Protein AF-A0A9P7R4W7-F1 (afdb_monomer)

pLDDT: mean 72.99, std 25.25, range [29.14, 97.56]

Sequence (165 aa):
MKFLAALSLATAVSALAVPPVEHDPSAHEDAKGSLQIISSEVQAPETINVARSNNEVTSSIALEKRIDGIPIPHGVASPKSLLLMGVTVSFHMVGGWVRQGSRNVWTYTCKGIVLTNNNDRKAVSIFSAGIKYLTNYIMSEGRVWTVNAPEGGFADTVSINIGKA

Mean predicted aligned error: 17.73 Å

Solvent-accessible surface area (backbone atoms only — not comparable to full-atom values): 10956 Å² total; per-residue (Å²): 134,90,82,86,91,84,90,79,88,81,83,85,79,89,78,80,88,76,81,84,83,84,86,80,95,81,84,84,84,87,87,88,82,86,91,84,86,89,82,89,81,92,78,83,83,90,72,86,84,76,84,82,81,86,75,93,71,95,65,100,60,79,76,60,49,73,47,73,68,45,70,54,70,65,65,47,72,79,64,84,62,45,79,55,96,49,31,38,41,36,66,43,44,45,77,46,79,41,82,55,90,96,44,76,42,79,38,17,44,42,48,28,43,36,38,34,27,74,33,77,51,27,20,34,28,35,34,35,91,90,44,76,80,38,72,73,42,74,40,47,57,76,37,74,49,75,46,71,40,55,92,94,35,64,56,70,32,36,29,43,38,44,28,73,99

Nearest PDB structures (foldseek):
  6rpp-assembly1_A  TM=2.509E-01  e=9.623E-01  Pyrococcus abyssi GE5
  6w2t-assembly1_M  TM=2.455E-01  e=1.325E+00  Oryctolagus cuniculus
  6y0g-assembly1_SL  TM=2.045E-01  e=6.901E+00  Homo sapiens

Foldseek 3Di:
DDDDDDDDDDDDDDDDDDDDDDDDPDDDDDDDDDDDDDDDDDDDDDDDDDDDDDDDDDDPDFDWDKDWFAFFDKQDCFDDWDQDPQKIKGFHWDWDWDDDPPDTDIMIAGFKIKIFRQDAWKQKWKDAPRDTQGHRDIDHHRDIDIRGADVVHGPRGMMMIITHD

Radius of gyration: 27.94 Å; Cα contacts (8 Å, |Δi|>4): 245; chains: 1; bounding box: 92×55×60 Å

Organism: NCBI:txid1209932

Secondary structure (DSSP, 8-state):
----------------PPPPPP------------------------------------------EEEEEEEPP-S-SSPPPEEETTEEEEEEEEEEEEEETTEEEEEEEEEEEEEEE-SS-EEEEEEETTEEEEEEEEEPTT-EEEEEP-TT---SEEEEEEEE-

Structure (mmCIF, N/CA/C/O backbone):
data_AF-A0A9P7R4W7-F1
#
_entry.id   AF-A0A9P7R4W7-F1
#
loop_
_atom_site.group_PDB
_atom_site.id
_atom_site.type_symbol
_atom_site.label_atom_id
_atom_site.label_alt_id
_atom_site.label_comp_id
_atom_site.label_asym_id
_atom_site.label_entity_id
_atom_site.label_seq_id
_atom_site.pdbx_PDB_ins_code
_atom_site.Cartn_x
_atom_site.Cartn_y
_atom_site.Cartn_z
_atom_site.occupancy
_atom_site.B_iso_or_equiv
_atom_site.auth_seq_id
_atom_site.auth_comp_id
_atom_site.auth_asym_id
_atom_site.auth_atom_id
_atom_site.pdbx_PDB_model_num
ATOM 1 N N . MET A 1 1 ? 53.571 -4.962 -30.681 1.00 36.78 1 MET A N 1
ATOM 2 C CA . MET A 1 1 ? 53.555 -3.758 -31.540 1.00 36.78 1 MET A CA 1
ATOM 3 C C . MET A 1 1 ? 52.154 -3.592 -32.117 1.00 36.78 1 MET A C 1
ATOM 5 O O . MET A 1 1 ? 51.472 -4.589 -32.293 1.00 36.78 1 MET A O 1
ATOM 9 N N . LYS A 1 2 ? 51.733 -2.331 -32.264 1.00 46.50 2 LYS A N 1
ATOM 10 C CA . LYS A 1 2 ? 50.410 -1.799 -32.663 1.00 46.50 2 LYS A CA 1
ATOM 11 C C . LYS A 1 2 ? 49.931 -2.311 -34.036 1.00 46.50 2 LYS A C 1
ATOM 13 O O . LYS A 1 2 ? 50.794 -2.724 -34.787 1.00 46.50 2 LYS A O 1
ATOM 18 N N . PHE A 1 3 ? 48.619 -2.225 -34.322 1.00 47.03 3 PHE A N 1
ATOM 19 C CA . PHE A 1 3 ? 47.935 -1.725 -35.553 1.00 47.03 3 PHE A CA 1
ATOM 20 C C . PHE A 1 3 ? 46.436 -2.150 -35.491 1.00 47.03 3 PHE A C 1
ATOM 22 O O . PHE A 1 3 ? 46.145 -3.338 -35.503 1.00 47.03 3 PHE A O 1
ATOM 29 N N . LEU A 1 4 ? 45.496 -1.283 -35.062 1.00 47.38 4 LEU A N 1
ATOM 30 C CA . LEU A 1 4 ? 44.633 -0.366 -35.860 1.00 47.38 4 LEU A CA 1
ATOM 31 C C . LEU A 1 4 ? 43.827 -1.101 -36.959 1.00 47.38 4 LEU A C 1
ATOM 33 O O . LEU A 1 4 ? 44.418 -1.610 -37.897 1.00 47.38 4 LEU A O 1
ATOM 37 N N . ALA A 1 5 ? 42.525 -1.364 -36.770 1.00 54.91 5 ALA A N 1
ATOM 38 C CA . ALA A 1 5 ? 41.349 -0.491 -36.985 1.00 54.91 5 ALA A CA 1
ATOM 39 C C . ALA A 1 5 ? 40.838 -0.464 -38.447 1.00 54.91 5 ALA A C 1
ATOM 41 O O . ALA A 1 5 ? 41.524 0.025 -39.334 1.00 54.91 5 ALA A O 1
ATOM 42 N N . ALA A 1 6 ? 39.599 -0.927 -38.666 1.00 51.72 6 ALA A N 1
ATOM 43 C CA . ALA A 1 6 ? 38.769 -0.675 -39.856 1.00 51.72 6 ALA A CA 1
ATOM 44 C C . ALA A 1 6 ? 37.289 -0.809 -39.424 1.00 51.72 6 ALA A C 1
ATOM 46 O O . ALA A 1 6 ? 36.865 -1.884 -39.019 1.00 51.72 6 ALA A O 1
ATOM 47 N N . LEU A 1 7 ? 36.589 0.287 -39.118 1.00 49.97 7 LEU A N 1
ATOM 48 C CA . LEU A 1 7 ? 35.789 1.140 -40.013 1.00 49.97 7 LEU A CA 1
ATOM 49 C C . LEU A 1 7 ? 34.591 0.396 -40.642 1.00 49.97 7 LEU A C 1
ATOM 51 O O . LEU A 1 7 ? 34.710 -0.163 -41.727 1.00 49.97 7 LEU A O 1
ATOM 55 N N . SER A 1 8 ? 33.421 0.443 -39.990 1.00 54.56 8 SER A N 1
ATOM 56 C CA . SER A 1 8 ? 32.138 0.163 -40.650 1.00 54.56 8 SER A CA 1
ATOM 57 C C . SER A 1 8 ? 31.243 1.402 -40.614 1.00 54.56 8 SER A C 1
ATOM 59 O O . SER A 1 8 ? 30.922 1.926 -39.548 1.00 54.56 8 SER A O 1
ATOM 61 N N . LEU A 1 9 ? 30.882 1.847 -41.814 1.00 47.66 9 LEU A N 1
ATOM 62 C CA . LEU A 1 9 ? 30.017 2.969 -42.168 1.00 47.66 9 LEU A CA 1
ATOM 63 C C . LEU A 1 9 ? 28.680 2.942 -41.399 1.00 47.66 9 LEU A C 1
ATOM 65 O O . LEU A 1 9 ? 27.923 1.982 -41.517 1.00 47.66 9 LEU A O 1
ATOM 69 N N . ALA A 1 10 ? 28.362 4.008 -40.662 1.00 50.72 10 ALA A N 1
ATOM 70 C CA . ALA A 1 10 ? 27.020 4.233 -40.130 1.00 50.72 10 ALA A CA 1
ATOM 71 C C . ALA A 1 10 ? 26.208 5.050 -41.147 1.00 50.72 10 ALA A C 1
ATOM 73 O O . ALA A 1 10 ? 26.545 6.193 -41.453 1.00 50.72 10 ALA A O 1
ATOM 74 N N . THR A 1 11 ? 25.145 4.457 -41.687 1.00 54.50 11 THR A N 1
ATOM 75 C CA . THR A 1 11 ? 24.144 5.140 -42.514 1.00 54.50 11 THR A CA 1
ATOM 76 C C . THR A 1 11 ? 23.319 6.091 -41.652 1.00 54.50 11 THR A C 1
ATOM 78 O O . THR A 1 11 ? 22.610 5.655 -40.744 1.00 54.50 11 THR A O 1
ATOM 81 N N . ALA A 1 12 ? 23.404 7.388 -41.939 1.00 50.75 12 ALA A N 1
ATOM 82 C CA . ALA A 1 12 ? 22.540 8.400 -41.351 1.00 50.75 12 ALA A CA 1
ATOM 83 C C . ALA A 1 12 ? 21.129 8.295 -41.950 1.00 50.75 12 ALA A C 1
ATOM 85 O O . ALA A 1 12 ? 20.959 8.416 -43.162 1.00 50.75 12 ALA A O 1
ATOM 86 N N . VAL A 1 13 ? 20.119 8.109 -41.101 1.00 56.16 13 VAL A N 1
ATOM 87 C CA . VAL A 1 13 ? 18.721 8.379 -41.453 1.00 56.16 13 VAL A CA 1
ATOM 88 C C . VAL A 1 13 ? 18.243 9.493 -40.534 1.00 56.16 13 VAL A C 1
ATOM 90 O O . VAL A 1 13 ? 18.054 9.293 -39.336 1.00 56.16 13 VAL A O 1
ATOM 93 N N . SER A 1 14 ? 18.101 10.687 -41.100 1.00 50.38 14 SER A N 1
ATOM 94 C CA . SER A 1 14 ? 17.496 11.838 -40.438 1.00 50.38 14 SER A CA 1
ATOM 95 C C . SER A 1 14 ? 15.990 11.607 -40.322 1.00 50.38 14 SER A C 1
ATOM 97 O O . SER A 1 14 ? 15.301 11.547 -41.338 1.00 50.38 14 SER A O 1
ATOM 99 N N . ALA A 1 15 ? 15.469 11.499 -39.101 1.00 48.12 15 ALA A N 1
ATOM 100 C CA . ALA A 1 15 ? 14.033 11.492 -38.847 1.00 48.12 15 ALA A CA 1
ATOM 101 C C . ALA A 1 15 ? 13.625 12.792 -38.135 1.00 48.12 15 ALA A C 1
ATOM 103 O O . ALA A 1 15 ? 13.906 12.983 -36.956 1.00 48.12 15 ALA A O 1
ATOM 104 N N . LEU A 1 16 ? 13.030 13.681 -38.938 1.00 40.25 16 LEU A N 1
ATOM 105 C CA . LEU A 1 16 ? 12.076 14.762 -38.648 1.00 40.25 16 LEU A CA 1
ATOM 106 C C . LEU A 1 16 ? 12.052 15.344 -37.222 1.00 40.25 16 LEU A C 1
ATOM 108 O O . LEU A 1 16 ? 11.456 14.789 -36.302 1.00 40.25 16 LEU A O 1
ATOM 112 N N . ALA A 1 17 ? 12.602 16.553 -37.101 1.00 45.62 17 ALA A N 1
ATOM 113 C CA . ALA A 1 17 ? 12.317 17.464 -36.002 1.00 45.62 17 ALA A CA 1
ATOM 114 C C . ALA A 1 17 ? 1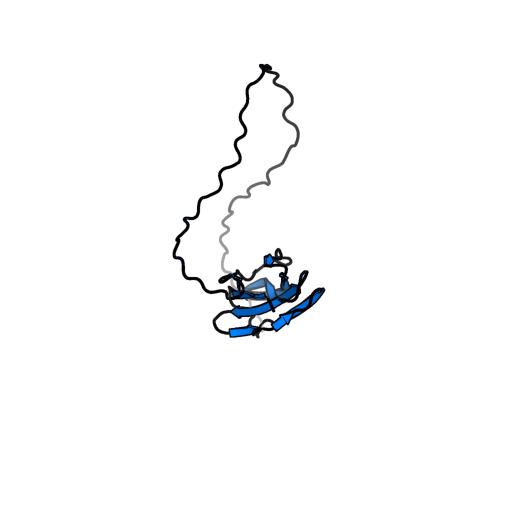0.856 17.939 -36.084 1.00 45.62 17 ALA A C 1
ATOM 116 O O . ALA A 1 17 ? 10.443 18.504 -37.096 1.00 45.62 17 ALA A O 1
ATOM 117 N N . VAL A 1 18 ? 10.090 17.738 -35.013 1.00 50.97 18 VAL A N 1
ATOM 118 C CA . VAL A 1 18 ? 8.813 18.428 -34.793 1.00 50.97 18 VAL A CA 1
ATOM 119 C C . VAL A 1 18 ? 9.103 19.587 -33.832 1.00 50.97 18 VAL A C 1
ATOM 121 O O . VAL A 1 18 ? 9.644 19.328 -32.754 1.00 50.97 18 VAL A O 1
ATOM 124 N N . PRO A 1 19 ? 8.829 20.852 -34.197 1.00 48.72 19 PRO A N 1
ATOM 125 C CA . PRO A 1 19 ? 9.054 21.981 -33.297 1.00 48.72 19 PRO A CA 1
ATOM 126 C C . PRO A 1 19 ? 8.037 21.971 -32.139 1.00 48.72 19 PRO A C 1
ATOM 128 O O . PRO A 1 19 ? 6.941 21.424 -32.295 1.00 48.72 19 PRO A O 1
ATOM 131 N N . PRO A 1 20 ? 8.366 22.558 -30.973 1.00 41.16 20 PRO A N 1
ATOM 132 C CA . PRO A 1 20 ? 7.414 22.677 -29.878 1.00 41.16 20 PRO A CA 1
ATOM 133 C C . PRO A 1 20 ? 6.326 23.702 -30.224 1.00 41.16 20 PRO A C 1
ATOM 135 O O . PRO A 1 20 ? 6.590 24.721 -30.857 1.00 41.16 20 PRO A O 1
ATOM 138 N N . VAL A 1 21 ? 5.100 23.409 -29.796 1.00 52.28 21 VAL A N 1
ATOM 139 C CA . VAL A 1 21 ? 3.932 24.285 -29.930 1.00 52.28 21 VAL A CA 1
ATOM 140 C C . VAL A 1 21 ? 4.090 25.482 -28.989 1.00 52.28 21 VAL A C 1
ATOM 142 O O . VAL A 1 21 ? 4.228 25.301 -27.778 1.00 52.28 21 VAL A O 1
ATOM 145 N N . GLU A 1 22 ? 4.062 26.695 -29.542 1.00 41.69 22 GLU A N 1
ATOM 146 C CA . GLU A 1 22 ? 3.918 27.937 -28.780 1.00 41.69 22 GLU A CA 1
ATOM 147 C C . GLU A 1 22 ? 2.475 28.066 -28.277 1.00 41.69 22 GLU A C 1
ATOM 149 O O . GLU A 1 22 ? 1.518 27.945 -29.042 1.00 41.69 22 GLU A O 1
ATOM 154 N N . HIS A 1 23 ? 2.317 28.300 -26.975 1.00 37.06 23 HIS A N 1
ATOM 155 C CA . HIS A 1 23 ? 1.038 28.660 -26.373 1.00 37.06 23 HIS A CA 1
ATOM 156 C C . HIS A 1 23 ? 0.991 30.188 -26.247 1.00 37.06 23 HIS A C 1
ATOM 158 O O . HIS A 1 23 ? 1.651 30.753 -25.377 1.00 37.06 23 HIS A O 1
ATOM 164 N N . ASP A 1 24 ? 0.223 30.845 -27.114 1.00 35.00 24 ASP A N 1
ATOM 165 C CA . ASP A 1 24 ? -0.095 32.274 -27.021 1.00 35.00 24 ASP A CA 1
ATOM 166 C C . ASP A 1 24 ? -1.427 32.452 -26.260 1.00 35.00 24 ASP A C 1
ATOM 168 O O . ASP A 1 24 ? -2.433 31.852 -26.658 1.00 35.00 24 ASP A O 1
ATOM 172 N N . PRO A 1 25 ? -1.482 33.212 -25.150 1.00 45.78 25 PRO A N 1
ATOM 173 C CA . PRO A 1 25 ? -2.714 33.504 -24.441 1.00 45.78 25 PRO A CA 1
ATOM 174 C C . PRO A 1 25 ? -3.223 34.897 -24.830 1.00 45.78 25 PRO A C 1
ATOM 176 O O . PRO A 1 25 ? -3.220 35.811 -24.008 1.00 45.78 25 PRO A O 1
ATOM 179 N N . SER A 1 26 ? -3.658 35.094 -26.076 1.00 46.59 26 SER A N 1
ATOM 180 C CA . SER A 1 26 ? -4.283 36.367 -26.455 1.00 46.59 26 SER A CA 1
ATOM 181 C C . SER A 1 26 ? -5.236 36.281 -27.652 1.00 46.59 26 SER A C 1
ATOM 183 O O . SER A 1 26 ? -5.036 36.917 -28.678 1.00 46.59 26 SER A O 1
ATOM 185 N N . ALA A 1 27 ? -6.344 35.548 -27.516 1.00 38.22 27 ALA A N 1
ATOM 186 C CA . ALA A 1 27 ? -7.511 35.777 -28.372 1.00 38.22 27 ALA A CA 1
ATOM 187 C C . ALA A 1 27 ? -8.797 35.250 -27.724 1.00 38.22 27 ALA A C 1
ATOM 189 O O . ALA A 1 27 ? -9.020 34.043 -27.680 1.00 38.22 27 ALA A O 1
ATOM 190 N N . HIS A 1 28 ? -9.623 36.158 -27.199 1.00 34.75 28 HIS A N 1
ATOM 191 C CA . HIS A 1 28 ? -11.001 36.393 -27.655 1.00 34.75 28 HIS A CA 1
ATOM 192 C C . HIS A 1 28 ? -11.815 37.123 -26.578 1.00 34.75 28 HIS A C 1
ATOM 194 O O . HIS A 1 28 ? -12.337 36.515 -25.646 1.00 34.75 28 HIS A O 1
ATOM 200 N N . GLU A 1 29 ? -11.954 38.437 -26.761 1.00 36.72 29 GLU A N 1
ATOM 201 C CA . GLU A 1 29 ? -13.113 39.191 -26.289 1.00 36.72 29 GLU A CA 1
ATOM 202 C C . GLU A 1 29 ? -14.202 39.207 -27.377 1.00 36.72 29 GLU A C 1
ATOM 204 O O . GLU A 1 29 ? -13.917 39.235 -28.575 1.00 36.72 29 GLU A O 1
ATOM 209 N N . ASP A 1 30 ? -15.438 39.218 -26.880 1.00 36.47 30 ASP A N 1
ATOM 210 C CA . ASP A 1 30 ? -16.664 39.778 -27.446 1.00 36.47 30 ASP A CA 1
ATOM 211 C C . ASP A 1 30 ? -17.367 39.133 -28.651 1.00 36.47 30 ASP A C 1
ATOM 213 O O . ASP A 1 30 ? -17.117 39.430 -29.817 1.00 36.47 30 ASP A O 1
ATOM 217 N N . ALA A 1 31 ? -18.466 38.435 -28.335 1.00 34.75 31 ALA A N 1
ATOM 218 C CA . ALA A 1 31 ? -19.724 38.633 -29.052 1.00 34.75 31 ALA A CA 1
ATOM 219 C C . ALA A 1 31 ? -20.932 38.503 -28.105 1.00 34.75 31 ALA A C 1
ATOM 221 O O . ALA A 1 31 ? -21.242 37.454 -27.546 1.00 34.75 31 ALA A O 1
ATOM 222 N N . LYS A 1 32 ? -21.603 39.640 -27.945 1.00 34.81 32 LYS A N 1
ATOM 223 C CA . LYS A 1 32 ? -22.792 39.948 -27.146 1.00 34.81 32 LYS A CA 1
ATOM 224 C C . LYS A 1 32 ? -24.051 39.343 -27.791 1.00 34.81 32 LYS A C 1
ATOM 226 O O . LYS A 1 32 ? -24.273 39.559 -28.980 1.00 34.81 32 LYS A O 1
ATOM 231 N N . GLY A 1 33 ? -24.924 38.680 -27.023 1.00 29.27 33 GLY A N 1
ATOM 232 C CA . GLY A 1 33 ? -26.189 38.164 -27.568 1.00 29.27 33 GLY A CA 1
ATOM 233 C C . GLY A 1 33 ? -27.218 37.650 -26.553 1.00 29.27 33 GLY A C 1
ATOM 234 O O . GLY A 1 33 ? -27.263 36.463 -26.281 1.00 29.27 33 GLY A O 1
ATOM 235 N N . SER A 1 34 ? -28.097 38.559 -26.114 1.00 31.39 34 SER A N 1
ATOM 236 C CA . SER A 1 34 ? -29.502 38.360 -25.696 1.00 31.39 34 SER A CA 1
ATOM 237 C C . SER A 1 34 ? -29.852 37.555 -24.423 1.00 31.39 34 SER A C 1
ATOM 239 O O . SER A 1 34 ? -29.665 36.348 -24.328 1.00 31.39 34 SER A O 1
ATOM 241 N N . LEU A 1 35 ? -30.500 38.253 -23.480 1.00 39.47 35 LEU A N 1
ATOM 242 C CA . LEU A 1 35 ? -31.235 37.724 -22.323 1.00 39.47 35 LEU A CA 1
ATOM 243 C C . LEU A 1 35 ? -32.716 37.488 -22.679 1.00 39.47 35 LEU A C 1
ATOM 245 O O . LEU A 1 35 ? -33.382 38.437 -23.084 1.00 39.47 35 LEU A O 1
ATOM 249 N N . GLN A 1 36 ? -33.256 36.291 -22.402 1.00 33.78 36 GLN A N 1
ATOM 250 C CA . GLN A 1 36 ? -34.687 36.059 -22.113 1.00 33.78 36 GLN A CA 1
ATOM 251 C C . GLN A 1 36 ? -34.895 34.892 -21.109 1.00 33.78 36 GLN A C 1
ATOM 253 O O . GLN A 1 36 ? -34.862 33.719 -21.448 1.00 33.78 36 GLN A O 1
ATOM 258 N N . ILE A 1 37 ? -35.004 35.285 -19.838 1.00 33.50 37 ILE A N 1
ATOM 259 C CA . ILE A 1 37 ? -35.919 34.915 -18.729 1.00 33.50 37 ILE A CA 1
ATOM 260 C C . ILE A 1 37 ? -36.745 33.583 -18.760 1.00 33.50 37 ILE A C 1
ATOM 262 O O . ILE A 1 37 ? -37.724 33.474 -19.485 1.00 33.50 37 ILE A O 1
ATOM 266 N N . ILE A 1 38 ? -36.391 32.693 -17.802 1.00 39.31 38 ILE A N 1
ATOM 267 C CA . ILE A 1 38 ? -37.149 31.874 -16.796 1.00 39.31 38 ILE A CA 1
ATOM 268 C C . ILE A 1 38 ? -38.198 30.805 -17.216 1.00 39.31 38 ILE A C 1
ATOM 270 O O . ILE A 1 38 ? -39.309 31.141 -17.613 1.00 39.31 38 ILE A O 1
ATOM 274 N N . SER A 1 39 ? -37.928 29.526 -16.875 1.00 29.14 39 SER A N 1
ATOM 275 C CA . SER A 1 39 ? -38.710 28.746 -15.878 1.00 29.14 39 SER A CA 1
ATOM 276 C C . SER A 1 39 ? -38.056 27.415 -15.462 1.00 29.14 39 SER A C 1
ATOM 278 O O . SER A 1 39 ? -37.365 26.772 -16.241 1.00 29.14 39 SER A O 1
ATOM 280 N N . SER A 1 40 ? -38.276 27.086 -14.187 1.00 37.84 40 SER A N 1
ATOM 281 C CA . SER A 1 40 ? -37.866 25.950 -13.348 1.00 37.84 40 SER A CA 1
ATOM 282 C C . SER A 1 40 ? -37.666 24.584 -14.014 1.00 37.84 40 SER A C 1
ATOM 284 O O . SER A 1 40 ? -38.552 24.150 -14.731 1.00 37.84 40 SER A O 1
ATOM 286 N N . GLU A 1 41 ? -36.612 23.849 -13.628 1.00 29.53 41 GLU A N 1
ATOM 287 C CA . GLU A 1 41 ? -36.720 22.577 -12.879 1.00 29.53 41 GLU A CA 1
ATOM 288 C C . GLU A 1 41 ? -35.329 22.087 -12.432 1.00 29.53 41 GLU A C 1
ATOM 290 O O . GLU A 1 41 ? -34.339 22.192 -13.153 1.00 29.53 41 GLU A O 1
ATOM 295 N N . VAL A 1 42 ? -35.242 21.589 -11.200 1.00 43.38 42 VAL A N 1
ATOM 296 C CA . VAL A 1 42 ? -34.044 20.966 -10.627 1.00 43.38 42 VAL A CA 1
ATOM 297 C C . VAL A 1 42 ? -33.894 19.573 -11.229 1.00 43.38 42 VAL A C 1
ATOM 299 O O . VAL A 1 42 ? -34.775 18.743 -11.026 1.00 43.38 42 VAL A O 1
ATOM 302 N N . GLN A 1 43 ? -32.758 19.259 -11.860 1.00 29.55 43 GLN A N 1
ATOM 303 C CA . GLN A 1 43 ? -32.384 17.857 -12.055 1.00 29.55 43 GLN A CA 1
ATOM 304 C C . GLN A 1 43 ? -30.870 17.638 -11.961 1.00 29.55 43 GLN A C 1
ATOM 306 O O . GLN A 1 43 ? -30.066 18.257 -12.652 1.00 29.55 43 GLN A O 1
ATOM 311 N N . ALA A 1 44 ? -30.518 16.784 -11.002 1.00 41.06 44 ALA A N 1
ATOM 312 C CA . ALA A 1 44 ? -29.181 16.370 -10.605 1.00 41.06 44 ALA A CA 1
ATOM 313 C C . ALA A 1 44 ? -28.469 15.534 -11.695 1.00 41.06 44 ALA A C 1
ATOM 315 O O . ALA A 1 44 ? -29.139 14.963 -12.556 1.00 41.06 44 ALA A O 1
ATOM 316 N N . PRO A 1 45 ? -27.125 15.430 -11.649 1.00 39.94 45 PRO A N 1
ATOM 317 C CA . PRO A 1 45 ? -26.339 14.746 -12.672 1.00 39.94 45 PRO A CA 1
ATOM 318 C C . PRO A 1 45 ? -26.492 13.220 -12.615 1.00 39.94 45 PRO A C 1
ATOM 320 O O . PRO A 1 45 ? -26.560 12.625 -11.538 1.00 39.94 45 PRO A O 1
ATOM 323 N N . GLU A 1 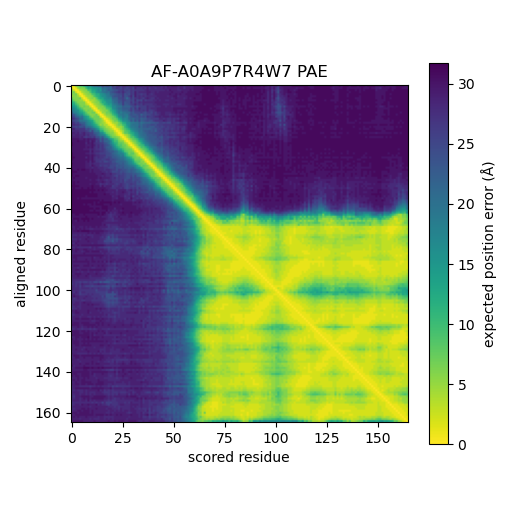46 ? -26.501 12.612 -13.803 1.00 37.38 46 GLU A N 1
ATOM 324 C CA . GLU A 1 46 ? -26.583 11.174 -14.070 1.00 37.38 46 GLU A CA 1
ATOM 325 C C . GLU A 1 46 ? -25.596 10.353 -13.228 1.00 37.38 46 GLU A C 1
ATOM 327 O O . GLU A 1 46 ? -24.386 10.314 -13.463 1.00 37.38 46 GLU A O 1
ATOM 332 N N . THR A 1 47 ? -26.143 9.640 -12.249 1.00 37.00 47 THR A N 1
ATOM 333 C CA . THR A 1 47 ? -25.481 8.555 -11.534 1.00 37.00 47 THR A CA 1
ATOM 334 C C . THR A 1 47 ? -25.568 7.270 -12.352 1.00 37.00 47 THR A C 1
ATOM 336 O O . THR A 1 47 ? -26.644 6.766 -12.670 1.00 37.00 47 THR A O 1
ATOM 339 N N . ILE A 1 48 ? -24.401 6.709 -12.663 1.00 40.03 48 ILE A N 1
ATOM 340 C CA . ILE A 1 48 ? -24.236 5.403 -13.301 1.00 40.03 48 ILE A CA 1
ATOM 341 C C . ILE A 1 48 ? -24.839 4.330 -12.377 1.00 40.03 48 ILE A C 1
ATOM 343 O O . ILE A 1 48 ? -24.306 4.038 -11.305 1.00 40.03 48 ILE A O 1
ATOM 347 N N . ASN A 1 49 ? -25.966 3.752 -12.793 1.00 33.66 49 ASN A N 1
ATOM 348 C CA . ASN A 1 49 ? -26.641 2.654 -12.105 1.00 33.66 49 ASN A CA 1
ATOM 349 C C . ASN A 1 49 ? -25.829 1.355 -12.241 1.00 33.66 49 ASN A C 1
ATOM 351 O O . ASN A 1 49 ? -25.845 0.717 -13.292 1.00 33.66 49 ASN A O 1
ATOM 355 N N . VAL A 1 50 ? -25.165 0.919 -11.166 1.00 37.34 50 VAL A N 1
ATOM 356 C CA . VAL A 1 50 ? -24.717 -0.475 -11.026 1.00 37.34 50 VAL A CA 1
ATOM 357 C C . VAL A 1 50 ? -25.835 -1.257 -10.344 1.00 37.34 50 VAL A C 1
ATOM 359 O O . VAL A 1 50 ? -26.256 -0.934 -9.233 1.00 37.34 50 VAL A O 1
ATOM 362 N N . ALA A 1 51 ? -26.347 -2.258 -11.056 1.00 38.19 51 ALA A N 1
ATOM 363 C CA . ALA A 1 51 ? -27.501 -3.057 -10.680 1.00 38.19 51 ALA A CA 1
ATOM 364 C C . ALA A 1 51 ? -27.343 -3.731 -9.304 1.00 38.19 51 ALA A C 1
ATOM 366 O O . ALA A 1 51 ? -26.353 -4.397 -9.001 1.00 38.19 51 ALA A O 1
ATOM 367 N N . ARG A 1 52 ? -28.384 -3.561 -8.489 1.00 40.12 52 ARG A N 1
ATOM 368 C CA . ARG A 1 52 ? -28.598 -4.164 -7.174 1.00 40.12 52 ARG A CA 1
ATOM 369 C C . ARG A 1 52 ? -29.047 -5.616 -7.363 1.00 40.12 52 ARG A C 1
ATOM 371 O O . ARG A 1 52 ? -30.137 -5.849 -7.872 1.00 40.12 52 ARG A O 1
ATOM 378 N N . SER A 1 53 ? -28.247 -6.584 -6.921 1.00 39.25 53 SER A N 1
ATOM 379 C CA . SER A 1 53 ? -28.740 -7.943 -6.674 1.00 39.25 53 SER A CA 1
ATOM 380 C C . SER A 1 53 ? -29.205 -8.023 -5.222 1.00 39.25 53 SER A C 1
ATOM 382 O O . SER A 1 53 ? -28.385 -8.100 -4.309 1.00 39.25 53 SER A O 1
ATOM 384 N N . ASN A 1 54 ? -30.520 -7.965 -5.011 1.00 41.81 54 ASN A N 1
ATOM 385 C CA . ASN A 1 54 ? -31.142 -8.314 -3.738 1.00 41.81 54 ASN A CA 1
ATOM 386 C C . ASN A 1 54 ? -31.074 -9.834 -3.563 1.00 41.81 54 ASN A C 1
ATOM 388 O O . ASN A 1 54 ? -31.695 -10.563 -4.331 1.00 41.81 54 ASN A O 1
ATOM 392 N N . ASN A 1 55 ? -30.392 -10.303 -2.522 1.00 37.22 55 ASN A N 1
ATOM 393 C CA . ASN A 1 55 ? -30.820 -11.520 -1.850 1.00 37.22 55 ASN A CA 1
ATOM 394 C C . ASN A 1 55 ? -30.643 -11.319 -0.347 1.00 37.22 55 ASN A C 1
ATOM 396 O O . ASN A 1 55 ? -29.529 -11.157 0.152 1.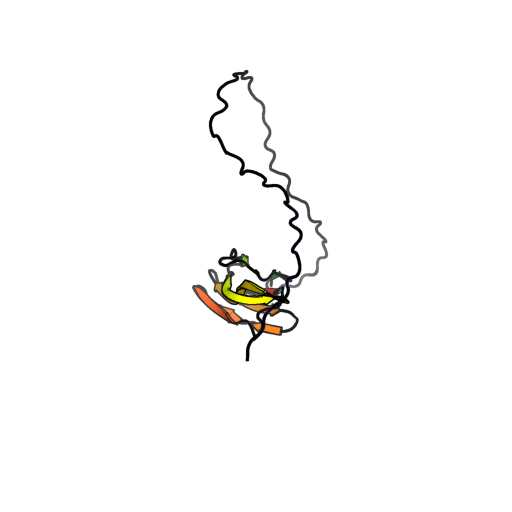00 37.22 55 ASN A O 1
ATOM 400 N N . GLU A 1 56 ? -31.773 -11.243 0.345 1.00 41.34 56 GLU A N 1
ATOM 401 C CA . GLU A 1 56 ? -31.858 -11.159 1.793 1.00 41.34 56 GLU A CA 1
ATOM 402 C C . GLU A 1 56 ? -31.335 -12.459 2.408 1.00 41.34 56 GLU A C 1
ATOM 404 O O . GLU A 1 56 ? -31.942 -13.515 2.264 1.00 41.34 56 GLU A O 1
ATOM 409 N N . VAL A 1 57 ? -30.221 -12.376 3.133 1.00 36.03 57 VAL A N 1
ATOM 410 C CA . VAL A 1 57 ? -29.939 -13.289 4.242 1.00 36.03 57 VAL A CA 1
ATOM 411 C C . VAL A 1 57 ? -29.462 -12.430 5.400 1.00 36.03 57 VAL A C 1
ATOM 413 O O . VAL A 1 57 ? -28.402 -11.807 5.362 1.00 36.03 57 VAL A O 1
ATOM 416 N N . THR A 1 58 ? -30.296 -12.363 6.428 1.00 41.41 58 THR A N 1
ATOM 417 C CA . THR A 1 58 ? -29.994 -11.777 7.726 1.00 41.41 58 THR A CA 1
ATOM 418 C C . THR A 1 58 ? -28.760 -12.459 8.320 1.00 41.41 58 THR A C 1
ATOM 420 O O . THR A 1 58 ? -28.843 -13.565 8.843 1.00 41.41 58 THR A O 1
ATOM 423 N N . SER A 1 59 ? -27.610 -11.790 8.281 1.00 35.84 59 SER A N 1
ATOM 424 C CA . SER A 1 59 ? -26.490 -12.102 9.167 1.00 35.84 59 SER A CA 1
ATOM 425 C C . SER A 1 59 ? -25.947 -10.808 9.759 1.00 35.84 59 SER A C 1
ATOM 427 O O . SER A 1 59 ? -25.242 -10.038 9.111 1.00 35.84 59 SER A O 1
ATOM 429 N N . SER A 1 60 ? -26.315 -10.569 11.010 1.00 44.44 60 SER A N 1
ATOM 430 C CA . SER A 1 60 ? -25.776 -9.551 11.904 1.00 44.44 60 SER A CA 1
ATOM 431 C C . SER A 1 60 ? -24.303 -9.835 12.229 1.00 44.44 60 SER A C 1
ATOM 433 O O . SER A 1 60 ? -23.979 -10.332 13.305 1.00 44.44 60 SER A O 1
ATOM 435 N N . ILE A 1 61 ? -23.410 -9.553 11.283 1.00 41.69 61 ILE A N 1
ATOM 436 C CA . ILE A 1 61 ? -21.956 -9.634 11.443 1.00 41.69 61 ILE A CA 1
ATOM 437 C C . ILE A 1 61 ? -21.415 -8.307 10.917 1.00 41.69 61 ILE A C 1
ATOM 439 O O . ILE A 1 61 ? -21.803 -7.866 9.837 1.00 41.69 61 ILE A O 1
ATOM 443 N N . ALA A 1 62 ? -20.626 -7.609 11.733 1.00 48.75 62 ALA A N 1
ATOM 444 C CA . ALA A 1 62 ? -20.117 -6.274 11.439 1.00 48.75 62 ALA A CA 1
ATOM 445 C C . ALA A 1 62 ? -19.600 -6.185 9.994 1.00 48.75 62 ALA A C 1
ATOM 447 O O . ALA A 1 62 ? -18.833 -7.045 9.579 1.00 48.75 62 ALA A O 1
ATOM 448 N N . LEU A 1 63 ? -20.040 -5.166 9.240 1.00 56.41 63 LEU A N 1
ATOM 449 C CA . LEU A 1 63 ? -19.633 -4.944 7.849 1.00 56.41 63 LEU A CA 1
ATOM 450 C C . LEU A 1 63 ? -18.100 -4.876 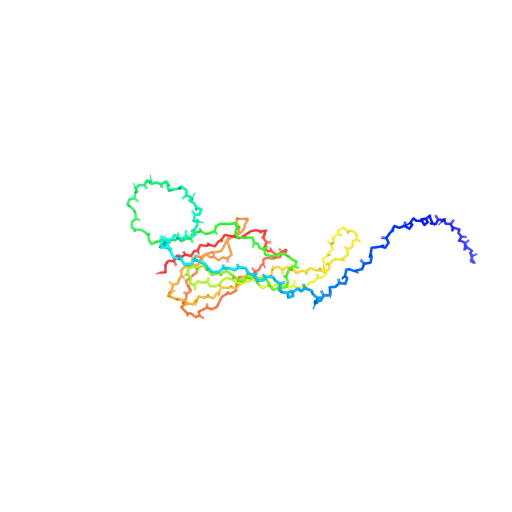7.741 1.00 56.41 63 LEU A C 1
ATOM 452 O O . LEU A 1 63 ? -17.503 -3.811 7.909 1.00 56.41 63 LEU A O 1
ATOM 456 N N . GLU A 1 64 ? -17.464 -6.005 7.451 1.00 62.12 64 GLU A N 1
ATOM 457 C CA . GLU A 1 64 ? -16.102 -6.055 6.946 1.00 62.12 64 GLU A CA 1
ATOM 458 C C . GLU A 1 64 ? -16.159 -5.643 5.477 1.00 62.12 64 GLU A C 1
ATOM 460 O O . GLU A 1 64 ? -16.774 -6.321 4.650 1.00 62.12 64 GLU A O 1
ATOM 465 N N . LYS A 1 65 ? -15.546 -4.506 5.131 1.00 75.56 65 LYS A N 1
ATOM 466 C CA . LYS A 1 65 ? -15.377 -4.138 3.726 1.00 75.56 65 LYS A CA 1
ATOM 467 C C . LYS A 1 65 ? -14.047 -4.689 3.253 1.00 75.56 65 LYS A C 1
ATOM 469 O O . LYS A 1 65 ? -12.977 -4.280 3.707 1.00 75.56 65 LYS A O 1
ATOM 474 N N . ARG A 1 66 ? -14.143 -5.607 2.303 1.00 76.19 66 ARG A N 1
ATOM 475 C CA . ARG A 1 66 ? -13.018 -6.137 1.551 1.00 76.19 66 ARG A CA 1
ATOM 476 C C . ARG A 1 66 ? -12.880 -5.363 0.251 1.00 76.19 66 ARG A C 1
ATOM 478 O O . ARG A 1 66 ? -13.856 -5.197 -0.478 1.00 76.19 66 ARG A O 1
ATOM 485 N N . ILE A 1 67 ? -11.677 -4.867 -0.015 1.00 84.81 67 ILE A N 1
ATOM 486 C CA . ILE A 1 67 ? -11.327 -4.279 -1.306 1.00 84.81 67 ILE A CA 1
ATOM 487 C C . ILE A 1 67 ? -10.172 -5.096 -1.858 1.00 84.81 67 ILE A C 1
ATOM 489 O O . ILE A 1 67 ? -9.050 -5.037 -1.353 1.00 84.81 67 ILE A O 1
ATOM 493 N N . ASP A 1 68 ? -10.487 -5.887 -2.875 1.00 85.62 68 ASP A N 1
ATOM 494 C CA . ASP A 1 68 ? -9.525 -6.704 -3.600 1.00 85.62 68 ASP A CA 1
ATOM 495 C C . ASP A 1 68 ? -8.942 -5.933 -4.787 1.00 85.62 68 ASP A C 1
ATOM 497 O O . ASP A 1 68 ? -9.589 -5.054 -5.359 1.00 85.62 68 ASP A O 1
ATOM 501 N N . GLY A 1 69 ? -7.718 -6.293 -5.174 1.00 87.56 69 GLY A N 1
ATOM 502 C CA . GLY A 1 69 ? -7.126 -5.839 -6.433 1.00 87.56 69 GLY A CA 1
ATOM 503 C C . GLY A 1 69 ? -6.708 -4.367 -6.468 1.00 87.56 69 GLY A C 1
ATOM 504 O O . GLY A 1 69 ? -6.638 -3.790 -7.550 1.00 87.56 69 GLY A O 1
ATOM 505 N N . ILE A 1 70 ? -6.420 -3.746 -5.320 1.00 92.00 70 ILE A N 1
ATOM 506 C CA . ILE A 1 70 ? -5.877 -2.383 -5.277 1.00 92.00 70 ILE A CA 1
ATOM 507 C C . ILE A 1 70 ? -4.517 -2.394 -5.990 1.00 92.00 70 ILE A C 1
ATOM 509 O O . ILE A 1 70 ? -3.627 -3.122 -5.544 1.00 92.00 70 ILE A O 1
ATOM 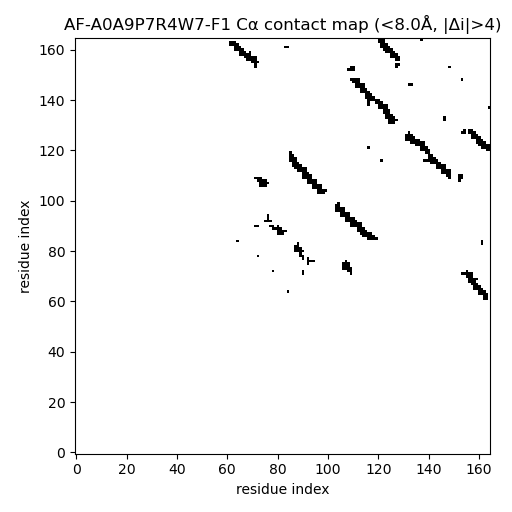513 N N . PRO A 1 71 ? -4.325 -1.619 -7.070 1.00 92.75 71 PRO A N 1
ATOM 514 C CA . PRO A 1 71 ? -3.067 -1.620 -7.801 1.00 92.75 71 PRO A CA 1
ATOM 515 C C . PRO A 1 71 ? -1.956 -1.006 -6.950 1.00 92.75 71 PRO A C 1
ATOM 517 O O . PRO A 1 71 ? -2.127 0.064 -6.358 1.00 92.75 71 PRO A O 1
ATOM 520 N N . ILE A 1 72 ? -0.805 -1.672 -6.911 1.00 93.88 72 ILE A N 1
ATOM 521 C CA . ILE A 1 72 ? 0.410 -1.101 -6.340 1.00 93.88 72 ILE A CA 1
ATOM 522 C C . ILE A 1 72 ? 0.978 -0.091 -7.346 1.00 93.88 72 ILE A C 1
ATOM 524 O O . ILE A 1 72 ? 1.134 -0.413 -8.523 1.00 93.88 72 ILE A O 1
ATOM 528 N N . PRO A 1 73 ? 1.276 1.153 -6.936 1.00 93.31 73 PRO A N 1
ATOM 529 C CA . PRO A 1 73 ? 1.873 2.127 -7.840 1.00 93.31 73 PRO A CA 1
ATOM 530 C C . PRO A 1 73 ? 3.283 1.713 -8.275 1.00 93.31 73 PRO A C 1
ATOM 532 O O . PRO A 1 73 ? 4.088 1.265 -7.459 1.00 93.31 73 PRO A O 1
ATOM 535 N N . HIS A 1 74 ? 3.614 1.957 -9.544 1.00 89.88 74 HIS A N 1
ATOM 536 C CA . HIS A 1 74 ? 4.946 1.734 -10.110 1.00 89.88 74 HIS A CA 1
ATOM 537 C C . HIS A 1 74 ? 5.408 2.960 -10.899 1.00 89.88 74 HIS A C 1
ATOM 539 O O . HIS A 1 74 ? 4.611 3.616 -11.565 1.00 89.88 74 HIS A O 1
ATOM 545 N N . GLY A 1 75 ? 6.701 3.287 -10.820 1.00 90.94 75 GLY A N 1
ATOM 546 C CA . GLY A 1 75 ? 7.306 4.374 -11.599 1.00 90.94 75 GLY A CA 1
ATOM 547 C C . GLY A 1 75 ? 6.948 5.794 -11.139 1.00 90.94 75 GLY A C 1
ATOM 548 O O . GLY A 1 75 ? 7.462 6.756 -11.701 1.00 90.94 75 GLY A O 1
ATOM 549 N N . VAL A 1 76 ? 6.123 5.943 -10.100 1.00 93.94 76 VAL A N 1
ATOM 550 C CA . VAL A 1 76 ? 5.689 7.236 -9.552 1.00 93.94 76 VAL A CA 1
ATOM 551 C C . VAL A 1 76 ? 6.306 7.453 -8.171 1.00 93.94 76 VAL A C 1
ATOM 553 O O . VAL A 1 76 ? 6.244 6.568 -7.323 1.00 93.94 76 VAL A O 1
ATOM 556 N N . ALA A 1 77 ? 6.878 8.636 -7.933 1.00 93.50 77 ALA A N 1
ATOM 557 C CA . ALA A 1 77 ? 7.509 8.982 -6.655 1.00 93.50 77 ALA A CA 1
ATOM 558 C C . ALA A 1 77 ? 6.494 9.208 -5.521 1.00 93.50 77 ALA A C 1
ATOM 560 O O . ALA A 1 77 ? 6.712 8.765 -4.400 1.00 93.50 77 ALA A O 1
ATOM 561 N N . SER A 1 78 ? 5.372 9.865 -5.829 1.00 94.38 78 SER A N 1
ATOM 562 C CA . SER A 1 78 ? 4.360 10.270 -4.844 1.00 94.38 78 SER A CA 1
ATOM 563 C C . SER A 1 78 ? 2.953 9.898 -5.325 1.00 94.38 78 SER A C 1
ATOM 565 O O . SER A 1 78 ? 2.226 10.753 -5.837 1.00 94.38 78 SER A O 1
ATOM 567 N N . PRO A 1 79 ? 2.563 8.616 -5.241 1.00 95.44 79 PRO A N 1
ATOM 568 C CA . PRO A 1 79 ? 1.223 8.179 -5.605 1.00 95.44 79 PRO A CA 1
ATOM 569 C C . PRO A 1 79 ? 0.173 8.730 -4.634 1.00 95.44 79 PRO A C 1
ATOM 571 O O . PRO A 1 79 ? 0.457 9.003 -3.468 1.00 95.44 79 PRO A O 1
ATOM 574 N N . LYS A 1 80 ? -1.067 8.864 -5.115 1.00 95.00 80 LYS A N 1
ATOM 575 C CA . LYS A 1 80 ? -2.193 9.291 -4.276 1.00 95.00 80 LYS A CA 1
ATOM 576 C C . LYS A 1 80 ? -2.504 8.230 -3.218 1.00 95.00 80 LYS A C 1
ATOM 578 O O . LYS A 1 80 ? -2.584 7.043 -3.532 1.00 95.00 80 LYS A O 1
ATOM 583 N N . SER A 1 81 ? -2.728 8.676 -1.988 1.00 94.75 81 SER A N 1
ATOM 584 C CA . SER A 1 81 ? -3.237 7.830 -0.910 1.00 94.75 81 SER A CA 1
ATOM 585 C C . SER A 1 81 ? -4.711 7.484 -1.121 1.00 94.75 81 SER A C 1
ATOM 587 O O . SER A 1 81 ? -5.455 8.220 -1.772 1.00 94.75 81 SER A O 1
ATOM 589 N N . LEU A 1 82 ? -5.144 6.376 -0.527 1.00 94.50 82 LEU A N 1
ATOM 590 C CA . LEU A 1 82 ? -6.523 5.896 -0.557 1.00 94.50 82 LEU A CA 1
ATOM 591 C C . LEU A 1 82 ? -7.135 6.023 0.838 1.00 94.50 82 LEU A C 1
ATOM 593 O O . LEU A 1 82 ? -6.493 5.666 1.819 1.00 94.50 82 LEU A O 1
ATOM 597 N N . LEU A 1 83 ? -8.378 6.491 0.942 1.00 93.25 83 LEU A N 1
ATOM 598 C CA . LEU A 1 83 ? -9.118 6.501 2.206 1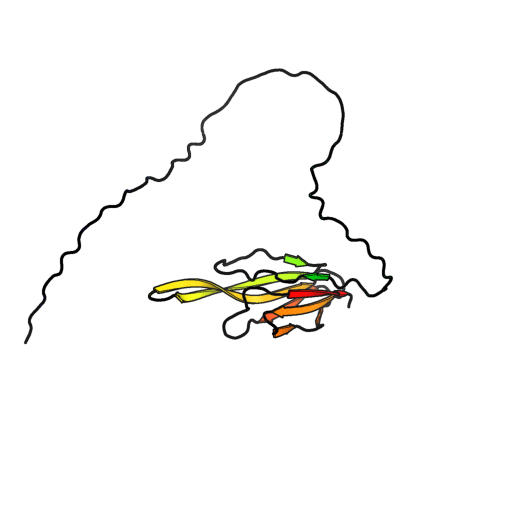.00 93.25 83 LEU A CA 1
ATOM 599 C C . LEU A 1 83 ? -10.133 5.360 2.209 1.00 93.25 83 LEU A C 1
ATOM 601 O O . LEU A 1 83 ? -11.109 5.382 1.460 1.00 93.25 83 LEU A O 1
ATOM 605 N N . LEU A 1 84 ? -9.912 4.369 3.068 1.00 92.56 84 LEU A N 1
ATOM 606 C CA . LEU A 1 84 ? -10.728 3.166 3.158 1.00 92.56 84 LEU A CA 1
ATOM 607 C C . LEU A 1 84 ? -11.308 3.055 4.571 1.00 92.56 84 LEU A C 1
ATOM 609 O O . LEU A 1 84 ? -10.593 2.774 5.524 1.00 92.56 84 LEU A O 1
ATOM 613 N N . MET A 1 85 ? -12.613 3.300 4.726 1.00 91.06 85 MET A N 1
ATOM 614 C CA . MET A 1 85 ? -13.324 3.173 6.014 1.00 91.06 85 MET A CA 1
ATOM 615 C C . MET A 1 85 ? -12.661 3.895 7.210 1.00 91.06 85 MET A C 1
ATOM 617 O O . MET A 1 85 ? -12.695 3.406 8.337 1.00 91.06 85 MET A O 1
ATOM 621 N N . GLY A 1 86 ? -12.070 5.070 6.977 1.00 90.94 86 GLY A N 1
ATOM 622 C CA . GLY A 1 86 ? -11.373 5.847 8.013 1.00 90.94 86 GLY A CA 1
ATOM 623 C C . GLY A 1 86 ? -9.888 5.507 8.182 1.00 90.94 86 GLY A C 1
ATOM 624 O O . GLY A 1 86 ? -9.193 6.208 8.912 1.00 90.94 86 GLY A O 1
ATOM 625 N N . VAL A 1 87 ? -9.376 4.499 7.469 1.00 95.25 87 VAL A N 1
ATOM 626 C CA . VAL A 1 87 ? -7.942 4.201 7.383 1.00 95.25 87 VAL A CA 1
ATOM 627 C C . VAL A 1 87 ? -7.383 4.776 6.086 1.00 95.25 87 VAL A C 1
ATOM 629 O O . VAL A 1 87 ? -7.809 4.406 4.989 1.00 95.25 87 VAL A O 1
ATOM 632 N N . THR A 1 88 ? -6.416 5.677 6.200 1.00 96.94 88 THR A N 1
ATOM 633 C CA . THR A 1 88 ? -5.637 6.161 5.060 1.00 96.94 88 THR A CA 1
ATOM 634 C C . THR A 1 88 ? -4.545 5.150 4.732 1.00 96.94 88 THR A C 1
ATOM 636 O O . THR A 1 88 ? -3.751 4.786 5.596 1.00 96.94 88 THR A O 1
ATOM 639 N N . VAL A 1 89 ? -4.496 4.724 3.476 1.00 96.50 89 VAL A N 1
ATOM 640 C CA . VAL A 1 89 ? -3.486 3.834 2.908 1.00 96.50 89 VAL A CA 1
ATOM 641 C C . VAL A 1 89 ? -2.590 4.654 1.989 1.00 96.50 89 VAL A C 1
ATOM 643 O O . VAL A 1 89 ? -3.046 5.195 0.983 1.00 96.50 89 VAL A O 1
ATOM 646 N N . SER A 1 90 ? -1.313 4.740 2.331 1.00 97.00 90 SER A N 1
ATOM 647 C CA . SER A 1 90 ? -0.288 5.450 1.567 1.00 97.00 90 SER A CA 1
ATOM 648 C C . SER A 1 90 ? 0.796 4.477 1.118 1.00 97.00 90 SER A C 1
ATOM 650 O O . SER A 1 90 ? 1.064 3.480 1.786 1.00 97.00 90 SER A O 1
ATOM 652 N N . PHE A 1 91 ? 1.456 4.777 0.003 1.00 96.38 91 PHE A N 1
ATOM 653 C CA . PHE A 1 91 ? 2.512 3.927 -0.543 1.00 96.38 91 PHE A CA 1
ATOM 654 C C . PHE A 1 91 ? 3.865 4.608 -0.367 1.00 96.38 91 PHE A C 1
ATOM 656 O O . PHE A 1 91 ? 4.088 5.712 -0.861 1.00 96.38 91 PHE A O 1
ATOM 663 N N . HIS A 1 92 ? 4.773 3.943 0.338 1.00 95.56 92 HIS A N 1
ATOM 664 C CA . HIS A 1 92 ? 6.148 4.389 0.490 1.00 95.56 92 HIS A CA 1
ATOM 665 C C . HIS A 1 92 ? 6.959 3.936 -0.728 1.00 95.56 92 HIS A C 1
ATOM 667 O O . HIS A 1 92 ? 7.253 2.747 -0.892 1.00 95.56 92 HIS A O 1
ATOM 673 N N . MET A 1 93 ? 7.284 4.892 -1.595 1.00 95.38 93 MET A N 1
ATOM 674 C CA . MET A 1 93 ? 7.992 4.666 -2.851 1.00 95.38 93 MET A CA 1
ATOM 675 C C . MET A 1 93 ?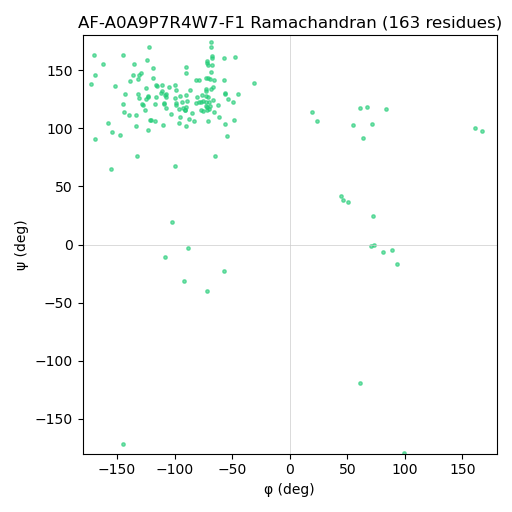 9.472 4.997 -2.709 1.00 95.38 93 MET A C 1
ATOM 677 O O . MET A 1 93 ? 9.835 6.027 -2.147 1.00 95.38 93 MET A O 1
ATOM 681 N N . VAL A 1 94 ? 10.330 4.148 -3.268 1.00 93.38 94 VAL A N 1
ATOM 682 C CA . VAL A 1 94 ? 11.784 4.348 -3.267 1.00 93.38 94 VAL A CA 1
ATOM 683 C C . VAL A 1 94 ? 12.295 4.340 -4.701 1.00 93.38 94 VAL A C 1
ATOM 685 O O . VAL A 1 94 ? 12.001 3.417 -5.464 1.00 93.38 94 VAL A O 1
ATOM 688 N N . GLY A 1 95 ? 13.038 5.389 -5.060 1.00 93.62 95 GLY A N 1
ATOM 689 C CA . GLY A 1 95 ? 13.688 5.532 -6.360 1.00 93.62 95 GLY A CA 1
ATOM 690 C C . GLY A 1 95 ? 14.974 4.712 -6.444 1.00 93.62 95 GLY A C 1
ATOM 691 O O . GLY A 1 95 ? 15.729 4.634 -5.475 1.00 93.62 95 GLY A O 1
ATOM 692 N N . GLY A 1 96 ? 15.236 4.111 -7.599 1.00 92.62 96 GLY A N 1
ATOM 693 C CA . GLY A 1 96 ? 16.467 3.371 -7.841 1.00 92.62 96 GLY A CA 1
ATOM 694 C C . GLY A 1 96 ? 16.655 2.983 -9.302 1.00 92.62 96 GLY A C 1
ATOM 695 O O . GLY A 1 96 ? 15.717 2.984 -10.100 1.00 92.62 96 GLY A O 1
ATOM 696 N N . TRP A 1 97 ? 17.889 2.630 -9.653 1.00 93.06 97 TRP A N 1
ATOM 697 C CA . TRP A 1 97 ? 18.213 2.072 -10.963 1.00 93.06 97 TRP A CA 1
ATOM 698 C C . TRP A 1 97 ? 17.839 0.593 -11.009 1.00 93.06 97 TRP A C 1
ATOM 700 O O . TRP A 1 97 ? 18.350 -0.206 -10.227 1.00 93.06 97 TRP A O 1
ATOM 710 N N . VAL A 1 98 ? 16.981 0.221 -11.956 1.00 88.38 98 VAL A N 1
ATOM 711 C CA . VAL A 1 98 ? 16.592 -1.169 -12.206 1.00 88.38 98 VAL A CA 1
ATOM 712 C C . VAL A 1 98 ? 17.079 -1.586 -13.585 1.00 88.38 98 VAL A C 1
ATOM 714 O O . VAL A 1 98 ? 16.971 -0.846 -14.567 1.00 88.38 98 VAL A O 1
ATOM 717 N N . ARG A 1 99 ? 17.638 -2.793 -13.663 1.00 89.19 99 ARG A N 1
ATOM 718 C CA . ARG A 1 99 ? 18.074 -3.394 -14.920 1.00 89.19 99 ARG A CA 1
ATOM 719 C C . ARG A 1 99 ? 16.850 -3.828 -15.726 1.00 89.19 99 ARG A C 1
ATOM 721 O O . ARG A 1 99 ? 16.095 -4.684 -15.281 1.00 89.19 99 ARG A O 1
ATOM 728 N N . GLN A 1 100 ? 16.669 -3.269 -16.918 1.00 87.94 100 GLN A N 1
ATOM 729 C CA . GLN A 1 100 ? 15.623 -3.664 -17.861 1.00 87.94 100 GLN A CA 1
ATOM 730 C C . GLN A 1 100 ? 16.279 -4.071 -19.183 1.00 87.94 100 GLN A C 1
ATOM 732 O O . GLN A 1 100 ? 16.667 -3.226 -19.994 1.00 87.94 100 GLN A O 1
ATOM 737 N N . GLY A 1 101 ? 16.452 -5.381 -19.380 1.00 90.00 101 GLY A N 1
ATOM 738 C CA . GLY A 1 101 ? 17.160 -5.929 -20.537 1.00 90.00 101 GLY A CA 1
ATOM 739 C C . GLY A 1 101 ? 18.614 -5.454 -20.596 1.00 90.00 101 GLY A C 1
ATOM 740 O O . GLY A 1 101 ? 19.396 -5.713 -19.680 1.00 90.00 101 GLY A O 1
ATOM 741 N N . SER A 1 102 ? 18.981 -4.750 -21.673 1.00 93.75 102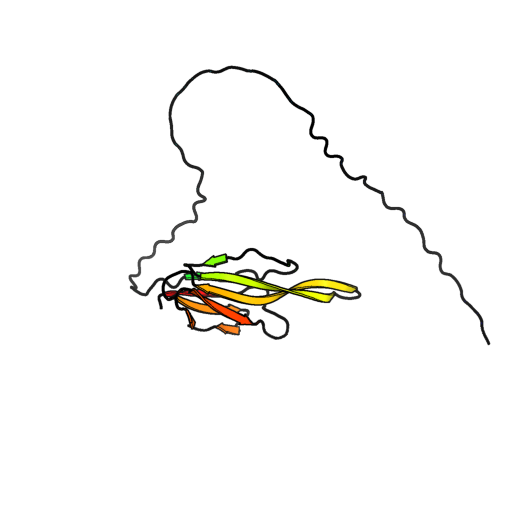 SER A N 1
ATOM 742 C CA . SER A 1 102 ? 20.338 -4.238 -21.898 1.00 93.75 102 SER A CA 1
ATOM 743 C C . SER A 1 102 ? 20.607 -2.843 -21.305 1.00 93.75 102 SER A C 1
ATOM 745 O O . SER A 1 102 ? 21.761 -2.400 -21.321 1.00 93.75 102 SER A O 1
ATOM 747 N N . ARG A 1 103 ? 19.612 -2.173 -20.698 1.00 95.75 103 ARG A N 1
ATOM 748 C CA . ARG A 1 103 ? 19.739 -0.814 -20.125 1.00 95.75 103 ARG A CA 1
ATOM 749 C C . ARG A 1 103 ? 19.356 -0.733 -18.642 1.00 95.75 103 ARG A C 1
ATOM 751 O O . ARG A 1 103 ? 18.654 -1.595 -18.122 1.00 95.75 103 ARG A O 1
ATOM 758 N N . ASN A 1 104 ? 19.838 0.307 -17.965 1.00 93.75 104 ASN A N 1
ATOM 759 C CA . ASN A 1 104 ? 19.414 0.658 -16.608 1.00 93.75 104 ASN A CA 1
ATOM 760 C C . ASN A 1 104 ? 18.384 1.780 -16.703 1.00 93.75 104 ASN A C 1
ATOM 762 O O . ASN A 1 104 ? 18.597 2.751 -17.427 1.00 93.75 104 ASN A O 1
ATOM 766 N N . VAL A 1 105 ? 17.275 1.638 -15.987 1.00 93.38 105 VAL A N 1
ATOM 767 C CA . VAL A 1 105 ? 16.178 2.606 -15.980 1.00 93.38 105 VAL A CA 1
ATOM 768 C C . VAL A 1 105 ? 15.949 3.048 -14.545 1.00 93.38 105 VAL A C 1
ATOM 770 O O . VAL A 1 105 ? 15.822 2.211 -13.651 1.00 93.38 105 VAL A O 1
ATOM 773 N N . TRP A 1 106 ? 15.932 4.359 -14.313 1.00 93.94 106 TRP A N 1
ATOM 774 C CA . TRP A 1 106 ? 15.537 4.907 -13.021 1.00 93.94 106 TRP A CA 1
ATOM 775 C C . TRP A 1 106 ? 14.032 4.716 -12.848 1.00 93.94 106 TRP A C 1
ATOM 777 O O . TRP A 1 106 ? 13.254 5.106 -13.717 1.00 93.94 106 TRP A O 1
ATOM 787 N N . THR A 1 107 ? 13.615 4.106 -11.745 1.00 93.75 107 THR A N 1
ATOM 788 C CA . THR A 1 107 ? 12.202 3.848 -11.458 1.00 93.75 107 THR A CA 1
ATOM 789 C C . THR A 1 107 ? 11.916 3.966 -9.968 1.00 93.75 107 THR A C 1
ATOM 791 O O . THR A 1 107 ? 12.828 3.922 -9.144 1.00 93.75 107 THR A O 1
ATOM 794 N N . TYR A 1 108 ? 10.639 4.098 -9.622 1.00 93.31 108 TYR A N 1
ATOM 795 C CA . TYR A 1 108 ? 10.152 4.083 -8.249 1.00 93.31 108 TYR A CA 1
ATOM 796 C C . TYR A 1 108 ? 9.417 2.776 -7.974 1.00 93.31 108 TYR A C 1
ATOM 798 O O . TYR A 1 108 ? 8.502 2.399 -8.708 1.00 93.31 108 TYR A O 1
ATOM 806 N N . THR A 1 109 ? 9.820 2.095 -6.904 1.00 92.50 109 THR A N 1
ATOM 807 C CA . THR A 1 109 ? 9.216 0.834 -6.458 1.00 92.50 109 THR A CA 1
ATOM 808 C C . THR A 1 109 ? 8.583 1.025 -5.088 1.00 92.50 109 THR A C 1
ATOM 810 O O . THR A 1 109 ? 9.185 1.641 -4.207 1.00 92.50 109 THR A O 1
ATOM 813 N N . CYS A 1 110 ? 7.386 0.476 -4.888 1.00 94.62 110 CYS A N 1
ATOM 814 C CA . CYS A 1 110 ? 6.747 0.467 -3.580 1.00 94.62 110 CYS A CA 1
ATOM 815 C C . CYS A 1 110 ? 7.512 -0.464 -2.626 1.00 94.62 110 CYS A C 1
ATOM 817 O O . CYS A 1 110 ? 7.644 -1.663 -2.878 1.00 94.62 110 CYS A O 1
ATOM 819 N N . LYS A 1 111 ? 8.037 0.096 -1.533 1.00 94.12 111 LYS A N 1
ATOM 820 C CA . LYS A 1 111 ? 8.773 -0.638 -0.490 1.00 94.12 111 LYS A CA 1
ATOM 821 C C . LYS A 1 111 ? 7.999 -0.777 0.812 1.00 94.12 111 LYS A C 1
ATOM 823 O O . LYS A 1 111 ? 8.400 -1.557 1.672 1.00 94.12 111 LYS A O 1
ATOM 828 N N . GLY A 1 112 ? 6.887 -0.067 0.954 1.00 95.69 112 GLY A N 1
ATOM 829 C CA . GLY A 1 112 ? 6.000 -0.246 2.088 1.00 95.69 112 GLY A CA 1
ATOM 830 C C . GLY A 1 112 ? 4.618 0.332 1.842 1.00 95.69 112 GLY A C 1
ATOM 831 O O . GLY A 1 112 ? 4.446 1.252 1.044 1.00 95.69 112 GLY A O 1
ATOM 832 N N . ILE A 1 113 ? 3.642 -0.207 2.557 1.00 97.12 113 ILE A N 1
ATOM 833 C CA . ILE A 1 113 ? 2.290 0.335 2.652 1.00 97.12 113 ILE A CA 1
ATOM 834 C C . ILE A 1 113 ? 2.142 0.902 4.058 1.00 97.12 113 ILE A C 1
ATOM 836 O O . ILE A 1 113 ? 2.318 0.189 5.045 1.00 97.12 113 ILE A O 1
ATOM 840 N N . VAL A 1 114 ? 1.840 2.189 4.142 1.00 97.19 114 VAL A N 1
ATOM 841 C CA . VAL A 1 114 ? 1.623 2.902 5.397 1.00 97.19 114 VAL A CA 1
ATOM 842 C C . VAL A 1 114 ? 0.127 3.024 5.623 1.00 97.19 114 VAL A C 1
ATOM 844 O O . VAL A 1 114 ? -0.605 3.518 4.769 1.00 97.19 114 VAL A O 1
ATOM 847 N N . LEU A 1 115 ? -0.315 2.570 6.783 1.00 97.38 115 LEU A N 1
ATOM 848 C CA . LEU A 1 115 ? -1.681 2.650 7.259 1.00 97.38 115 LEU A CA 1
ATOM 849 C C . LEU A 1 115 ? -1.759 3.691 8.366 1.00 97.38 115 LEU A C 1
ATOM 851 O O . LEU A 1 115 ? -1.015 3.604 9.341 1.00 97.38 115 LEU A O 1
ATOM 855 N N . THR A 1 116 ? -2.707 4.610 8.258 1.00 97.56 116 THR A N 1
ATOM 856 C CA . THR A 1 116 ? -3.022 5.576 9.311 1.00 97.56 116 THR A CA 1
ATOM 857 C C . THR A 1 116 ? -4.501 5.474 9.635 1.00 97.56 116 THR A C 1
ATOM 859 O O . THR A 1 116 ? -5.331 5.757 8.773 1.00 97.56 116 THR A O 1
ATOM 862 N N . ASN A 1 117 ? -4.848 5.070 10.857 1.00 96.38 117 ASN A N 1
ATOM 863 C CA . ASN A 1 117 ? -6.242 5.065 11.291 1.00 96.38 117 ASN A CA 1
ATOM 864 C C . ASN A 1 117 ? -6.628 6.449 11.825 1.00 96.38 117 ASN A C 1
ATOM 866 O O . ASN A 1 117 ? -6.128 6.867 12.864 1.00 96.38 117 ASN A O 1
ATOM 870 N N . ASN A 1 118 ? -7.525 7.141 11.128 1.00 91.38 118 ASN A N 1
ATOM 871 C CA . ASN A 1 118 ? -8.020 8.467 11.509 1.00 91.38 118 ASN A CA 1
ATOM 872 C C . ASN A 1 118 ? -9.418 8.399 12.145 1.00 91.38 118 ASN A C 1
ATOM 874 O O . ASN A 1 118 ? -10.157 9.379 12.108 1.00 91.38 118 ASN A O 1
ATOM 878 N N . ASN A 1 119 ? -9.823 7.225 12.630 1.00 92.56 119 ASN A N 1
ATOM 879 C CA . ASN A 1 119 ? -11.156 6.979 13.163 1.00 92.56 119 ASN A CA 1
ATOM 880 C C . ASN A 1 119 ? -11.107 5.999 14.348 1.00 92.56 119 ASN A C 1
ATOM 882 O O . ASN A 1 119 ? -10.030 5.612 14.809 1.00 92.56 119 ASN A O 1
ATOM 886 N N . ASP A 1 120 ? -12.283 5.561 14.801 1.00 93.62 120 ASP A N 1
ATOM 887 C CA . ASP A 1 120 ? -12.482 4.493 15.775 1.00 93.62 120 ASP A CA 1
ATOM 888 C C . ASP A 1 120 ? -11.651 3.237 15.472 1.00 93.62 120 ASP A C 1
ATOM 890 O O . ASP A 1 120 ? -11.166 3.005 14.362 1.00 93.62 120 ASP A O 1
ATOM 894 N N . ARG A 1 121 ? -11.478 2.398 16.492 1.00 94.75 121 ARG A N 1
ATOM 895 C CA . ARG A 1 121 ? -10.644 1.196 16.431 1.00 94.75 121 ARG A CA 1
ATOM 896 C C . ARG A 1 121 ? -11.046 0.297 15.249 1.00 94.75 121 ARG A C 1
ATOM 898 O O . ARG A 1 121 ? -12.204 -0.107 15.137 1.00 94.75 121 ARG A O 1
ATOM 905 N N . LYS A 1 122 ? -10.084 -0.039 14.382 1.00 94.75 122 LYS A N 1
ATOM 906 C CA . LYS A 1 122 ? -10.300 -0.880 13.190 1.00 94.75 122 LYS A CA 1
ATOM 907 C C . LYS A 1 122 ? -9.486 -2.157 13.232 1.00 94.75 122 LYS A C 1
ATOM 909 O O . LYS A 1 122 ? -8.331 -2.145 13.647 1.00 94.75 122 LYS A O 1
ATOM 914 N N . ALA A 1 123 ? -10.072 -3.236 12.736 1.00 94.94 123 ALA A N 1
ATOM 915 C CA . ALA A 1 123 ? -9.355 -4.451 12.390 1.00 94.94 123 ALA A CA 1
ATOM 916 C C . ALA A 1 123 ? -8.892 -4.347 10.934 1.00 94.94 123 ALA A C 1
ATOM 918 O O . ALA A 1 123 ? -9.715 -4.123 10.046 1.00 94.94 123 ALA A O 1
ATOM 919 N N . VAL A 1 124 ? -7.590 -4.486 10.680 1.00 95.94 124 VAL A N 1
ATOM 920 C CA . VAL A 1 124 ? -7.010 -4.346 9.337 1.00 95.94 124 VAL A CA 1
ATOM 921 C C . VAL A 1 124 ? -6.209 -5.584 8.958 1.00 95.94 124 VAL A C 1
ATOM 923 O O . VAL A 1 124 ? -5.403 -6.095 9.738 1.00 95.94 124 VAL A O 1
ATOM 926 N N . SER A 1 125 ? -6.413 -6.058 7.731 1.00 95.69 125 SER A N 1
ATOM 927 C CA . SER A 1 125 ? -5.607 -7.121 7.128 1.00 95.69 125 SER A CA 1
ATOM 928 C C . SER A 1 125 ? -5.147 -6.735 5.725 1.00 95.69 125 SER A C 1
ATOM 930 O O . SER A 1 125 ? -5.882 -6.069 4.999 1.00 95.69 125 SER A O 1
ATOM 932 N N . ILE A 1 126 ? -3.943 -7.168 5.344 1.00 95.44 126 ILE A N 1
ATOM 933 C CA . ILE A 1 126 ? -3.315 -6.894 4.046 1.00 95.44 126 ILE A CA 1
ATOM 934 C C . ILE A 1 126 ? -2.780 -8.193 3.447 1.00 95.44 126 ILE A C 1
ATOM 936 O O . ILE A 1 126 ? -2.008 -8.916 4.088 1.00 95.44 126 ILE A O 1
ATOM 940 N N . PHE A 1 127 ? -3.136 -8.432 2.185 1.00 92.88 127 PHE A N 1
ATOM 941 C CA . PHE A 1 127 ? -2.776 -9.624 1.423 1.00 92.88 127 PHE A CA 1
ATOM 942 C C . PHE A 1 127 ? -2.323 -9.269 0.005 1.00 92.88 127 PHE A C 1
ATOM 944 O O . PHE A 1 127 ? -2.882 -8.369 -0.609 1.00 92.88 127 PHE A O 1
ATOM 951 N N . SER A 1 128 ? -1.369 -10.001 -0.564 1.00 91.44 128 SER A N 1
ATOM 952 C CA . SER A 1 128 ? -1.005 -9.883 -1.987 1.00 91.44 128 SER A CA 1
ATOM 953 C C . SER A 1 128 ? -0.465 -11.210 -2.491 1.00 91.44 128 SER A C 1
ATOM 955 O O . SER A 1 128 ? 0.320 -11.837 -1.785 1.00 91.44 128 SER A O 1
ATOM 957 N N . ALA A 1 129 ? -0.880 -11.646 -3.683 1.00 87.94 129 ALA A N 1
ATOM 958 C CA . ALA A 1 129 ? -0.404 -12.885 -4.311 1.00 87.94 129 ALA A CA 1
ATOM 959 C C . ALA A 1 129 ? -0.383 -14.112 -3.363 1.00 87.94 129 ALA A C 1
ATOM 961 O O . ALA A 1 129 ? 0.543 -14.915 -3.379 1.00 87.94 129 ALA A O 1
ATOM 962 N N . GLY A 1 130 ? -1.389 -14.238 -2.486 1.00 83.94 130 GLY A N 1
ATOM 963 C CA . GLY A 1 130 ? -1.488 -15.323 -1.496 1.00 83.94 130 GLY A CA 1
ATOM 964 C C . GLY A 1 130 ? -0.661 -15.136 -0.214 1.00 83.94 130 GLY A C 1
ATOM 965 O O . GLY A 1 130 ? -0.828 -15.903 0.733 1.00 83.94 130 GLY A O 1
ATOM 966 N N . ILE A 1 131 ? 0.177 -14.102 -0.132 1.00 89.06 131 ILE A N 1
ATOM 967 C CA . ILE A 1 131 ? 0.978 -13.764 1.049 1.00 89.06 131 ILE A CA 1
ATOM 968 C C . ILE A 1 131 ? 0.160 -12.877 1.992 1.00 89.06 131 ILE A C 1
ATOM 970 O O . ILE A 1 131 ? -0.446 -11.890 1.569 1.00 89.06 131 ILE A O 1
ATOM 974 N N . LYS A 1 132 ? 0.159 -13.216 3.287 1.00 92.56 132 LYS A N 1
ATOM 975 C CA . LYS A 1 132 ? -0.456 -12.417 4.355 1.00 92.56 132 LYS A CA 1
ATOM 976 C C . LYS A 1 132 ? 0.609 -11.529 4.994 1.00 92.56 132 LYS A C 1
ATOM 978 O O . LYS A 1 132 ? 1.469 -12.037 5.706 1.00 92.56 132 LYS A O 1
ATOM 983 N N . TYR A 1 133 ? 0.546 -10.220 4.773 1.00 93.62 133 TYR A N 1
ATOM 984 C CA . TYR A 1 133 ? 1.505 -9.291 5.383 1.00 93.62 133 TYR A CA 1
ATOM 985 C C . TYR A 1 133 ? 1.031 -8.737 6.722 1.00 93.62 133 TYR A C 1
ATOM 987 O O . TYR A 1 133 ? 1.833 -8.442 7.603 1.00 93.62 133 TYR A O 1
ATOM 995 N N . LEU A 1 134 ? -0.284 -8.587 6.872 1.00 94.69 134 LEU A N 1
ATOM 996 C CA . LEU A 1 134 ? -0.920 -8.138 8.100 1.00 94.69 134 LEU A CA 1
ATOM 997 C C . LEU A 1 134 ? -2.221 -8.914 8.255 1.00 94.69 134 LEU A C 1
ATOM 999 O O . LEU A 1 134 ? -2.998 -8.994 7.306 1.00 94.69 134 LEU A O 1
ATOM 1003 N N . THR A 1 135 ? -2.457 -9.509 9.420 1.00 94.06 135 THR A N 1
ATOM 1004 C CA . THR A 1 135 ? -3.660 -10.315 9.667 1.00 94.06 135 THR A CA 1
ATOM 1005 C C . THR A 1 135 ? -4.334 -9.846 10.942 1.00 94.06 135 THR A C 1
ATOM 1007 O O . THR A 1 135 ? -3.719 -9.896 12.003 1.00 94.06 135 THR A O 1
ATOM 1010 N N . ASN A 1 136 ? -5.590 -9.416 10.815 1.00 92.56 136 ASN A N 1
ATOM 1011 C CA . ASN A 1 136 ? -6.460 -8.977 11.903 1.00 92.56 136 ASN A CA 1
ATOM 1012 C C . ASN A 1 136 ? -5.763 -8.043 12.909 1.00 92.56 136 ASN A C 1
ATOM 1014 O O . ASN A 1 136 ? -5.889 -8.189 14.125 1.00 92.56 136 ASN A O 1
ATOM 1018 N N . TYR A 1 137 ? -4.958 -7.110 12.397 1.00 95.38 137 TYR A N 1
ATOM 1019 C CA . TYR A 1 137 ? -4.249 -6.173 13.247 1.00 95.38 137 TYR A CA 1
ATOM 1020 C C . TYR A 1 137 ? -5.215 -5.104 13.722 1.00 95.38 137 TYR A C 1
ATOM 1022 O O . TYR A 1 137 ? -5.835 -4.405 12.919 1.00 95.38 137 TYR A O 1
ATOM 1030 N N . ILE A 1 138 ? -5.325 -4.970 15.037 1.00 95.56 138 ILE A N 1
ATOM 1031 C CA . ILE A 1 138 ? -6.226 -4.001 15.627 1.00 95.56 138 ILE A CA 1
ATOM 1032 C C . ILE A 1 138 ? -5.522 -2.649 15.767 1.00 95.56 138 ILE A C 1
ATOM 1034 O O . ILE A 1 138 ? -4.656 -2.463 16.623 1.00 95.56 138 ILE A O 1
ATOM 1038 N N . MET A 1 139 ? -5.927 -1.694 14.936 1.00 95.75 139 MET A N 1
ATOM 1039 C CA . MET A 1 139 ? -5.425 -0.325 14.901 1.00 95.75 139 MET A CA 1
ATOM 1040 C C . MET A 1 139 ? -6.283 0.596 15.769 1.00 95.75 139 MET A C 1
ATOM 1042 O O . MET A 1 139 ? -7.456 0.818 15.474 1.00 95.75 139 MET A O 1
ATOM 1046 N N . SER A 1 140 ? -5.692 1.178 16.812 1.00 96.12 140 SER A N 1
ATOM 1047 C CA . SER A 1 140 ? -6.303 2.284 17.566 1.00 96.12 140 SER A CA 1
ATOM 1048 C C . SER A 1 140 ? -6.405 3.561 16.722 1.00 96.12 140 SER A C 1
ATOM 1050 O O . SER A 1 140 ? -5.716 3.691 15.710 1.00 96.12 140 SER A O 1
ATOM 1052 N N . GLU A 1 141 ? -7.241 4.507 17.146 1.00 94.94 141 GLU A N 1
ATOM 1053 C CA . GLU A 1 141 ? -7.306 5.848 16.553 1.00 94.94 141 GLU A CA 1
ATOM 1054 C C . GLU A 1 141 ? -5.940 6.551 16.613 1.00 94.94 141 GLU A C 1
ATOM 1056 O O . GLU A 1 141 ? -5.179 6.384 17.570 1.00 94.94 141 GLU A O 1
ATOM 1061 N N . GLY A 1 142 ? -5.593 7.287 15.557 1.00 92.44 142 GLY A N 1
ATOM 1062 C CA . GLY A 1 142 ? -4.316 7.987 15.405 1.00 92.44 142 GLY A CA 1
ATOM 1063 C C . GLY A 1 142 ? -3.113 7.067 15.175 1.00 92.44 142 GLY A C 1
ATOM 1064 O O . GLY A 1 142 ? -1.987 7.543 15.015 1.00 92.44 142 GLY A O 1
ATOM 1065 N N . ARG A 1 143 ? -3.307 5.741 15.158 1.00 95.19 143 ARG A N 1
ATOM 1066 C CA . ARG A 1 143 ? -2.208 4.790 14.981 1.00 95.19 143 ARG A CA 1
ATOM 1067 C C . ARG A 1 143 ? -1.707 4.812 13.542 1.00 95.19 143 ARG A C 1
ATOM 1069 O O . ARG A 1 143 ? -2.482 4.644 12.601 1.00 95.19 143 ARG A O 1
ATOM 1076 N N . VAL A 1 144 ? -0.386 4.900 13.405 1.00 95.94 144 VAL A N 1
ATOM 1077 C CA . VAL A 1 144 ? 0.338 4.673 12.151 1.00 95.94 144 VAL A CA 1
ATOM 1078 C C . VAL A 1 144 ? 1.022 3.308 12.204 1.00 95.94 144 VAL A C 1
ATOM 1080 O O . VAL A 1 144 ? 1.622 2.943 13.219 1.00 95.94 144 VAL A O 1
ATOM 1083 N N . TRP A 1 145 ? 0.924 2.543 11.121 1.00 96.38 145 TRP A N 1
ATOM 1084 C CA . TRP A 1 145 ? 1.590 1.255 10.959 1.00 96.38 145 TRP A CA 1
ATOM 1085 C C . TRP A 1 145 ? 2.141 1.110 9.546 1.00 96.38 145 TRP A C 1
ATOM 1087 O O . TRP A 1 145 ? 1.474 1.477 8.585 1.00 96.38 145 TRP A O 1
ATOM 1097 N N . THR A 1 146 ? 3.329 0.528 9.411 1.00 95.94 146 THR A N 1
ATOM 1098 C CA . THR A 1 146 ? 3.943 0.283 8.104 1.00 95.94 146 THR A CA 1
ATOM 1099 C C . THR A 1 146 ? 4.090 -1.209 7.878 1.00 95.94 146 THR A C 1
ATOM 1101 O O . THR A 1 146 ? 4.676 -1.924 8.688 1.00 95.94 146 THR A O 1
ATOM 1104 N N . VAL A 1 147 ? 3.580 -1.669 6.743 1.00 95.75 147 VAL A N 1
ATOM 1105 C CA . VAL A 1 147 ? 3.830 -3.003 6.212 1.00 95.75 147 VAL A CA 1
ATOM 1106 C C . VAL A 1 147 ? 4.958 -2.903 5.198 1.00 95.75 147 VAL A C 1
ATOM 1108 O O . VAL A 1 147 ? 4.812 -2.231 4.179 1.00 95.75 147 VAL A O 1
ATOM 1111 N N . ASN A 1 148 ? 6.081 -3.561 5.473 1.00 94.69 148 ASN A N 1
ATOM 1112 C CA . ASN A 1 148 ? 7.226 -3.571 4.568 1.00 94.69 148 ASN A CA 1
ATOM 1113 C C . ASN A 1 148 ? 7.023 -4.596 3.453 1.00 94.69 148 ASN A C 1
ATOM 1115 O O . ASN A 1 148 ? 6.502 -5.688 3.685 1.00 94.69 148 ASN A O 1
ATOM 1119 N N . ALA A 1 149 ? 7.455 -4.236 2.249 1.00 91.44 149 ALA A N 1
ATOM 1120 C CA . ALA A 1 149 ? 7.469 -5.155 1.126 1.00 91.44 149 ALA A CA 1
ATOM 1121 C C . ALA A 1 149 ? 8.519 -6.261 1.346 1.00 91.44 149 ALA A C 1
ATOM 1123 O O . ALA A 1 149 ? 9.563 -5.996 1.954 1.00 91.44 149 ALA A O 1
ATOM 1124 N N . PRO A 1 150 ? 8.290 -7.477 0.827 1.00 87.44 150 PRO A N 1
ATOM 1125 C CA . PRO A 1 150 ? 9.306 -8.518 0.815 1.00 87.44 150 PRO A CA 1
ATOM 1126 C C . PRO A 1 150 ? 10.447 -8.156 -0.150 1.00 87.44 150 PRO A C 1
ATOM 1128 O O . PRO A 1 150 ? 10.397 -7.161 -0.887 1.00 87.44 150 PRO A O 1
ATOM 1131 N N . GLU A 1 151 ? 11.495 -8.977 -0.158 1.00 82.50 151 GLU A N 1
ATOM 1132 C CA . GLU A 1 151 ? 12.538 -8.884 -1.177 1.00 82.50 151 GLU A CA 1
ATOM 1133 C C . GLU A 1 151 ? 11.905 -9.009 -2.575 1.00 82.50 151 GLU A C 1
ATOM 1135 O O . GLU A 1 151 ? 11.080 -9.884 -2.817 1.00 82.50 151 GLU A O 1
ATOM 1140 N N . GLY A 1 152 ? 12.223 -8.075 -3.475 1.00 77.50 152 GLY A N 1
ATOM 1141 C CA . GLY A 1 152 ? 11.562 -7.949 -4.782 1.00 77.50 152 GLY A CA 1
ATOM 1142 C C . GLY A 1 152 ? 10.369 -6.980 -4.835 1.00 77.50 152 GLY A C 1
ATOM 1143 O O . GLY A 1 152 ? 10.062 -6.487 -5.915 1.00 77.50 152 GLY A O 1
ATOM 1144 N N . GLY A 1 153 ? 9.785 -6.588 -3.696 1.00 86.62 153 GLY A N 1
ATOM 1145 C CA . GLY A 1 153 ? 8.633 -5.674 -3.644 1.00 86.62 153 GLY A CA 1
ATOM 1146 C C . GLY A 1 153 ? 7.288 -6.390 -3.471 1.00 86.62 153 GLY A C 1
ATOM 1147 O O . GLY A 1 153 ? 7.230 -7.609 -3.348 1.00 86.62 153 GLY A O 1
ATOM 1148 N N . PHE A 1 154 ? 6.191 -5.632 -3.427 1.00 90.44 154 PHE A N 1
ATOM 1149 C CA . PHE A 1 154 ? 4.846 -6.216 -3.484 1.00 90.44 154 PHE A CA 1
ATOM 1150 C C . PHE A 1 154 ? 4.546 -6.744 -4.893 1.00 90.44 154 PHE A C 1
ATOM 1152 O O . PHE A 1 154 ? 5.137 -6.272 -5.863 1.00 90.44 154 PHE A O 1
ATOM 1159 N N . ALA A 1 155 ? 3.601 -7.682 -5.012 1.00 91.38 155 ALA A N 1
ATOM 1160 C CA . ALA A 1 155 ? 3.030 -7.996 -6.318 1.00 91.38 155 ALA A CA 1
ATOM 1161 C C . ALA A 1 155 ? 2.180 -6.818 -6.830 1.00 91.38 155 ALA A C 1
ATOM 1163 O O . ALA A 1 155 ? 1.861 -5.902 -6.072 1.00 91.38 155 ALA A O 1
ATOM 1164 N N . ASP A 1 156 ? 1.766 -6.878 -8.096 1.00 92.25 156 ASP A N 1
ATOM 1165 C CA . ASP A 1 156 ? 1.096 -5.774 -8.804 1.00 92.25 156 ASP A CA 1
ATOM 1166 C C . ASP A 1 156 ? -0.188 -5.273 -8.128 1.00 92.25 156 ASP A C 1
ATOM 1168 O O . ASP A 1 156 ? -0.625 -4.144 -8.353 1.00 92.25 156 ASP A O 1
ATOM 1172 N N . THR A 1 157 ? -0.816 -6.107 -7.296 1.00 94.19 157 THR A N 1
ATOM 1173 C CA . THR A 1 157 ? -2.028 -5.747 -6.562 1.00 94.19 157 THR A CA 1
ATOM 1174 C C . THR A 1 157 ? -1.981 -6.182 -5.105 1.00 94.19 157 THR A C 1
ATOM 1176 O O . THR A 1 157 ? -1.316 -7.149 -4.728 1.00 94.19 157 THR A O 1
ATOM 1179 N N . VAL A 1 158 ? -2.746 -5.484 -4.273 1.00 94.69 158 VAL A N 1
ATOM 1180 C CA . VAL A 1 158 ? -2.952 -5.793 -2.861 1.00 94.69 158 VAL A CA 1
ATOM 1181 C C . VAL A 1 158 ? -4.443 -5.831 -2.545 1.00 94.69 158 VAL A C 1
ATOM 1183 O O . VAL A 1 158 ? -5.252 -5.128 -3.143 1.00 94.69 158 VAL A O 1
ATOM 1186 N N . SER A 1 159 ? -4.817 -6.680 -1.601 1.00 94.31 159 SER A N 1
ATOM 1187 C CA . SER A 1 159 ? -6.160 -6.756 -1.039 1.00 94.31 159 SER A CA 1
ATOM 1188 C C . SER A 1 159 ? -6.107 -6.283 0.404 1.00 94.31 159 SER A C 1
ATOM 1190 O O . SER A 1 159 ? -5.243 -6.722 1.170 1.00 94.31 159 SER A O 1
ATOM 1192 N N . ILE A 1 160 ? -7.009 -5.376 0.769 1.00 94.81 160 ILE A N 1
ATOM 1193 C CA . ILE A 1 160 ? -7.074 -4.792 2.108 1.00 94.81 160 ILE A CA 1
ATOM 1194 C C . ILE A 1 160 ? -8.479 -5.015 2.660 1.00 94.81 160 ILE A C 1
ATOM 1196 O O . ILE A 1 160 ? -9.473 -4.625 2.044 1.00 94.81 160 ILE A O 1
ATOM 1200 N N . ASN A 1 161 ? -8.543 -5.626 3.841 1.00 94.06 161 ASN A N 1
ATOM 1201 C CA . ASN A 1 161 ? -9.786 -5.837 4.577 1.00 94.06 161 ASN A CA 1
ATOM 1202 C C . ASN A 1 161 ? -9.799 -4.915 5.785 1.00 94.06 161 ASN A C 1
ATOM 1204 O O . ASN A 1 161 ? -8.840 -4.917 6.561 1.00 94.06 161 ASN A O 1
ATOM 1208 N N . ILE A 1 162 ? -10.883 -4.158 5.941 1.00 93.94 162 ILE A N 1
ATOM 1209 C CA . ILE A 1 162 ? -11.082 -3.274 7.087 1.00 93.94 162 ILE A CA 1
ATOM 1210 C C . ILE A 1 162 ? -12.436 -3.588 7.709 1.00 93.94 162 ILE A C 1
ATOM 1212 O O . ILE A 1 162 ? -13.480 -3.484 7.060 1.00 93.94 162 ILE A O 1
ATOM 1216 N N . GLY A 1 163 ? -12.392 -3.976 8.977 1.00 91.06 163 GLY A N 1
ATOM 1217 C CA . GLY A 1 163 ? -13.551 -4.277 9.801 1.00 91.06 163 GLY A CA 1
ATOM 1218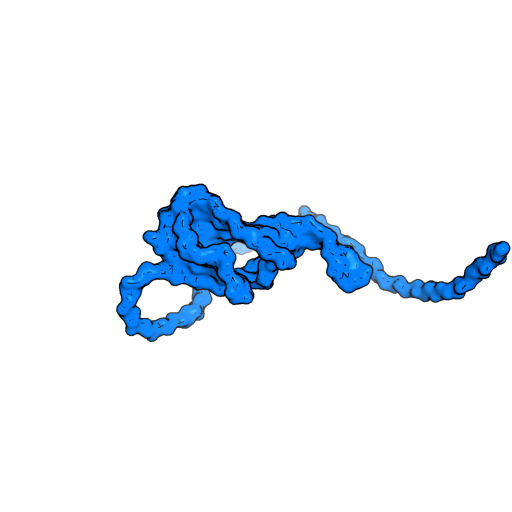 C C . GLY A 1 163 ? -13.593 -3.410 11.051 1.00 91.06 163 GLY A C 1
ATOM 1219 O O . GLY A 1 163 ? -12.641 -2.698 11.392 1.00 91.06 163 GLY A O 1
ATOM 1220 N N . LYS A 1 164 ? -14.721 -3.481 11.754 1.00 89.44 164 LYS A N 1
ATOM 1221 C CA . LYS A 1 164 ? -14.793 -3.002 13.137 1.00 89.44 164 LYS A CA 1
ATOM 1222 C C . LYS A 1 164 ? -13.971 -3.939 14.029 1.00 89.44 164 LYS A C 1
ATOM 1224 O O . LYS A 1 164 ? -13.940 -5.139 13.769 1.00 89.44 164 LYS A O 1
ATOM 1229 N N . ALA A 1 165 ? -13.283 -3.368 15.013 1.00 83.62 165 ALA A N 1
ATOM 1230 C CA . ALA A 1 165 ? -12.509 -4.108 16.008 1.00 83.62 165 ALA A CA 1
ATOM 1231 C C . ALA A 1 165 ? -13.338 -4.487 17.237 1.00 83.62 165 ALA A C 1
ATOM 1233 O O . ALA A 1 165 ? -14.320 -3.765 17.522 1.00 83.62 165 ALA A O 1
#